Protein AF-A0A521Z8Z0-F1 (afdb_monomer_lite)

Secondary structure (DSSP, 8-state):
--------TTHHHH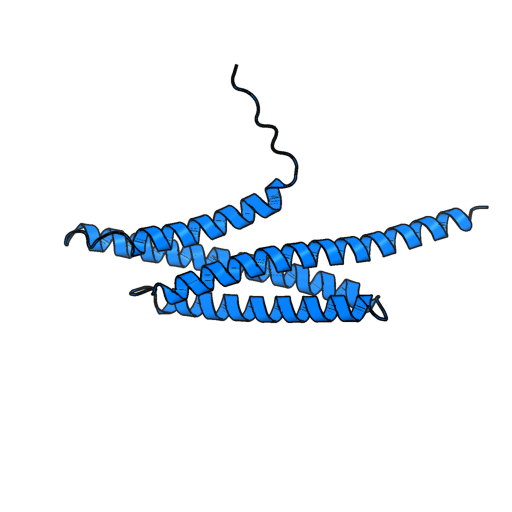HHHHHHHHHHHHHHHHHHS----HHHHHHHHHHHHHHHHHHHHHHHHHHHHHHHHHHHHHHHHHT--THHHHHHHHHHHHHHHHHHHHHHHHHHHHHTTT---HHHHHHHHHHHHHHHHHHHHHHHHHHHHHHHHHHHHHHHHHHS--

Radius of gyration: 21.31 Å; chains: 1; bounding box: 50×42×73 Å

Sequence (162 aa):
MAKEVKVKDHSKGFLKGSMIGAAIGAVAALLLAPKSGKETQADIKNTAKKVVRDADVKIADLERELDGRIDNLKIAAKELHGEAYEESQRLITRAELLKQDLQDSATRIAKEGKEVHSDAMTDAKRLLNEGSAVLSELERTTKKIVGSAKNKASDQFKNNDR

pLDDT: mean 70.98, std 14.33, range [36.44, 92.88]

Foldseek 3Di:
DDDDPPDPPVVPLVVLLVVLVVLLVVLVVLQPDPDDDPVVVVVSLVVLLVSLVVNLVSLVVLLVLLVVLLVLLVVLLVPDDDPLNVVSVVLSVLSVVLSVLSVVLSVCCNVPSVDCDPVSSVSSVVSSVSSSVSSVVSVVSSCVSVVVVVVVVVVVVVVVVD

Structure (mmCIF, N/CA/C/O backbone):
data_AF-A0A521Z8Z0-F1
#
_entry.id   AF-A0A521Z8Z0-F1
#
loop_
_atom_site.group_PDB
_atom_site.id
_atom_site.type_symbol
_atom_site.label_atom_id
_atom_site.label_alt_id
_atom_site.label_comp_id
_atom_site.label_asym_id
_atom_site.label_entity_id
_atom_site.label_seq_id
_atom_site.pdbx_PDB_ins_code
_atom_site.Cartn_x
_atom_site.Cartn_y
_atom_site.Cartn_z
_atom_site.occupancy
_atom_site.B_iso_or_equiv
_atom_site.auth_seq_id
_atom_site.auth_comp_id
_atom_site.auth_asym_id
_atom_site.auth_atom_id
_atom_site.pdbx_PDB_model_num
ATOM 1 N N . MET A 1 1 ? 24.219 31.865 8.397 1.00 36.44 1 MET A N 1
ATOM 2 C CA . MET A 1 1 ? 23.315 31.244 9.390 1.00 36.44 1 MET A CA 1
ATOM 3 C C . MET A 1 1 ? 22.292 30.410 8.633 1.00 36.44 1 MET A C 1
ATOM 5 O O . MET A 1 1 ? 21.332 30.960 8.112 1.00 36.44 1 MET A O 1
ATOM 9 N N . ALA A 1 2 ? 22.565 29.116 8.445 1.00 37.28 2 ALA A N 1
ATOM 10 C CA . ALA A 1 2 ? 21.648 28.218 7.748 1.00 37.28 2 ALA A CA 1
ATOM 11 C C . ALA A 1 2 ? 20.497 27.859 8.696 1.00 37.28 2 ALA A C 1
ATOM 13 O O . ALA A 1 2 ? 20.722 27.407 9.815 1.00 37.28 2 ALA A O 1
ATOM 14 N N . LYS A 1 3 ? 19.275 28.154 8.260 1.00 36.78 3 LYS A N 1
ATOM 15 C CA . LYS A 1 3 ? 18.038 27.988 9.020 1.00 36.78 3 LYS A CA 1
ATOM 16 C C . LYS A 1 3 ? 17.750 26.494 9.185 1.00 36.78 3 LYS A C 1
ATOM 18 O O . LYS A 1 3 ? 17.545 25.801 8.192 1.00 36.78 3 LYS A O 1
ATOM 23 N N . GLU A 1 4 ? 17.731 26.016 10.428 1.00 42.78 4 GLU A N 1
ATOM 24 C CA . GLU A 1 4 ? 17.230 24.687 10.782 1.00 42.78 4 GLU A CA 1
ATOM 25 C C . GLU A 1 4 ? 15.805 24.510 10.244 1.00 42.78 4 GLU A C 1
ATOM 27 O O . GLU A 1 4 ? 14.861 25.191 10.659 1.00 42.78 4 GLU A O 1
ATOM 32 N N . VAL A 1 5 ? 15.639 23.576 9.307 1.00 41.22 5 VAL A N 1
ATOM 33 C CA . VAL A 1 5 ? 14.323 23.113 8.875 1.00 41.22 5 VAL A CA 1
ATOM 34 C C . VAL A 1 5 ? 13.831 22.121 9.922 1.00 41.22 5 VAL A C 1
ATOM 36 O O . VAL A 1 5 ? 14.130 20.930 9.886 1.00 41.22 5 VAL A O 1
ATOM 39 N N . LYS A 1 6 ? 13.076 22.638 10.891 1.00 37.84 6 LYS A N 1
ATOM 40 C CA . LYS A 1 6 ? 12.363 21.852 11.899 1.00 37.84 6 LYS A CA 1
ATOM 41 C C . LYS A 1 6 ? 11.198 21.125 11.217 1.00 37.84 6 LYS A C 1
ATOM 43 O O . LYS A 1 6 ? 10.101 21.671 11.088 1.00 37.84 6 LYS A O 1
ATOM 48 N N . VAL A 1 7 ? 11.446 19.911 10.724 1.00 39.78 7 VAL A N 1
ATOM 49 C CA . VAL A 1 7 ? 10.412 19.072 10.103 1.00 39.78 7 VAL A CA 1
ATOM 50 C C . VAL A 1 7 ? 9.517 18.507 11.213 1.00 39.78 7 VAL A C 1
ATOM 52 O O . VAL A 1 7 ? 9.923 17.627 11.967 1.00 39.78 7 VAL A O 1
ATOM 55 N N . LYS A 1 8 ? 8.309 19.065 11.355 1.00 37.00 8 LYS A N 1
ATOM 56 C CA . LYS A 1 8 ? 7.263 18.572 12.268 1.00 37.00 8 LYS A CA 1
ATOM 57 C C . LYS A 1 8 ? 6.876 17.127 11.918 1.00 37.00 8 LYS A C 1
ATOM 59 O O . LYS A 1 8 ? 6.835 16.766 10.748 1.00 37.00 8 LYS A O 1
ATOM 64 N N . ASP A 1 9 ? 6.528 16.356 12.947 1.00 43.09 9 ASP A N 1
ATOM 65 C CA . ASP A 1 9 ? 6.258 14.904 13.041 1.00 43.09 9 ASP A CA 1
ATOM 66 C C . ASP A 1 9 ? 5.154 14.297 12.122 1.00 43.09 9 ASP A C 1
ATOM 68 O O . ASP A 1 9 ? 4.584 13.254 12.422 1.00 43.09 9 ASP A O 1
ATOM 72 N N . HIS A 1 10 ? 4.858 14.895 10.964 1.00 43.84 10 HIS A N 1
ATOM 73 C CA . HIS A 1 10 ? 4.131 14.248 9.856 1.00 43.84 10 HIS A CA 1
ATOM 74 C C . HIS A 1 10 ? 5.070 13.504 8.885 1.00 43.84 10 HIS A C 1
ATOM 76 O O . HIS A 1 10 ? 4.625 12.834 7.951 1.00 43.84 10 HIS A O 1
ATOM 82 N N . SER A 1 11 ? 6.381 13.592 9.115 1.00 45.56 11 SER A N 1
ATOM 83 C CA . SER A 1 11 ? 7.426 13.120 8.208 1.00 45.56 11 SER A CA 1
ATOM 84 C C . SER A 1 11 ? 7.493 11.610 8.054 1.00 45.56 11 SER A C 1
ATOM 86 O O . SER A 1 11 ? 7.914 11.159 7.002 1.00 45.56 11 SER A O 1
ATOM 88 N N . LYS A 1 12 ? 7.098 10.803 9.047 1.00 50.81 12 LYS A N 1
ATOM 89 C CA . LYS A 1 12 ? 7.348 9.346 8.996 1.00 50.81 12 LYS A CA 1
ATOM 90 C C . LYS A 1 12 ? 6.557 8.637 7.890 1.00 50.81 12 LYS A C 1
ATOM 92 O O . LYS A 1 12 ? 7.100 7.741 7.252 1.00 50.81 12 LYS A O 1
ATOM 97 N N . GLY A 1 13 ? 5.316 9.061 7.633 1.00 52.53 13 GLY A N 1
ATOM 98 C CA . GLY A 1 13 ? 4.496 8.521 6.541 1.00 52.53 13 GLY A CA 1
ATOM 99 C C . GLY A 1 13 ? 4.936 9.035 5.170 1.00 52.53 13 GLY A C 1
ATOM 100 O O . GLY A 1 13 ? 5.075 8.258 4.228 1.00 52.53 13 GLY A O 1
ATOM 101 N N . PHE A 1 14 ? 5.246 10.333 5.080 1.00 53.78 14 PHE A N 1
ATOM 102 C CA . PHE A 1 14 ? 5.707 10.947 3.837 1.00 53.78 14 PHE A CA 1
ATOM 103 C C . PHE A 1 14 ? 7.092 10.431 3.422 1.00 53.78 14 PHE A C 1
ATOM 105 O O . PHE A 1 14 ? 7.261 10.054 2.275 1.00 53.78 14 PHE A O 1
ATOM 112 N N . LEU A 1 15 ? 8.062 10.304 4.340 1.00 55.72 15 LEU A N 1
ATOM 113 C CA . LEU A 1 15 ? 9.399 9.773 4.025 1.00 55.72 15 LEU A CA 1
ATOM 114 C C . LEU A 1 15 ? 9.341 8.340 3.484 1.00 55.72 15 LEU A C 1
ATOM 116 O O . LEU A 1 15 ? 10.051 8.023 2.531 1.00 55.72 15 LEU A O 1
ATOM 120 N N . LYS A 1 16 ? 8.495 7.484 4.075 1.00 56.00 16 LYS A N 1
ATOM 121 C CA . LYS A 1 16 ? 8.305 6.106 3.603 1.00 56.00 16 LYS A CA 1
ATOM 122 C C . LYS A 1 16 ? 7.673 6.076 2.208 1.00 56.00 16 LYS A C 1
ATOM 124 O O . LYS A 1 16 ? 8.199 5.396 1.332 1.00 56.00 16 LYS A O 1
ATOM 129 N N . GLY A 1 17 ? 6.620 6.866 1.978 1.00 61.69 17 GLY A N 1
ATOM 130 C CA . GLY A 1 17 ? 5.983 6.992 0.662 1.00 61.69 17 GLY A CA 1
ATOM 131 C C . GLY A 1 17 ? 6.923 7.552 -0.413 1.00 61.69 17 GLY A C 1
ATOM 132 O O . GLY A 1 17 ? 6.948 7.045 -1.532 1.00 61.69 17 GLY A O 1
ATOM 133 N N . SER A 1 18 ? 7.764 8.528 -0.059 1.00 68.50 18 SER A N 1
ATOM 134 C CA . SER A 1 18 ? 8.747 9.144 -0.959 1.00 68.50 18 SER A CA 1
ATOM 135 C C . SER A 1 18 ? 9.820 8.170 -1.427 1.00 68.50 18 SER A C 1
ATOM 137 O O . SER A 1 18 ? 10.214 8.234 -2.586 1.00 68.50 18 SER A O 1
ATOM 139 N N . MET A 1 19 ? 10.296 7.259 -0.571 1.00 62.12 19 MET A N 1
ATOM 140 C CA . MET A 1 19 ? 11.303 6.277 -0.993 1.00 62.12 19 MET A CA 1
ATOM 141 C C . MET A 1 19 ? 10.742 5.286 -2.016 1.00 62.12 19 MET A C 1
ATOM 143 O O . MET A 1 19 ? 11.424 4.954 -2.983 1.00 62.12 19 MET A O 1
ATOM 147 N N . ILE A 1 20 ? 9.496 4.847 -1.827 1.00 63.38 20 ILE A N 1
ATOM 148 C CA . ILE A 1 20 ? 8.829 3.916 -2.744 1.00 63.38 20 ILE A CA 1
ATOM 149 C C . ILE A 1 20 ? 8.479 4.628 -4.060 1.00 63.38 20 ILE A C 1
ATOM 151 O O . ILE A 1 20 ? 8.783 4.126 -5.142 1.00 63.38 20 ILE A O 1
ATOM 155 N N . GLY A 1 21 ? 7.926 5.842 -3.976 1.00 66.38 21 GLY A N 1
ATOM 156 C CA . GLY A 1 21 ? 7.623 6.671 -5.142 1.00 66.38 21 GLY A CA 1
ATOM 157 C C . GLY A 1 21 ? 8.868 7.064 -5.943 1.00 66.38 21 GLY A C 1
ATOM 158 O O . GLY A 1 21 ? 8.822 7.075 -7.169 1.00 66.38 21 GLY A O 1
ATOM 159 N N . ALA A 1 22 ? 9.998 7.325 -5.278 1.00 74.12 22 ALA A N 1
ATOM 160 C CA . ALA A 1 22 ? 11.270 7.609 -5.937 1.00 74.12 22 ALA A CA 1
ATOM 161 C C . ALA A 1 22 ? 11.854 6.375 -6.632 1.00 74.12 22 ALA A C 1
ATOM 163 O O . ALA A 1 22 ? 12.367 6.507 -7.738 1.00 74.12 22 ALA A O 1
ATOM 164 N N . ALA A 1 23 ? 11.752 5.183 -6.032 1.00 65.00 23 ALA A N 1
ATOM 165 C CA . ALA A 1 23 ? 12.204 3.946 -6.667 1.00 65.00 23 ALA A CA 1
ATOM 166 C C . ALA A 1 23 ? 11.412 3.668 -7.953 1.00 65.00 23 ALA A C 1
ATOM 168 O O . ALA A 1 23 ? 12.003 3.522 -9.020 1.00 65.00 23 ALA A O 1
ATOM 169 N N . ILE A 1 24 ? 10.078 3.701 -7.881 1.00 65.44 24 ILE A N 1
ATOM 170 C CA . ILE A 1 24 ? 9.213 3.510 -9.055 1.00 65.44 24 ILE A CA 1
ATOM 171 C C . ILE A 1 24 ? 9.404 4.636 -10.078 1.00 65.44 24 ILE A C 1
ATOM 173 O O . ILE A 1 24 ? 9.506 4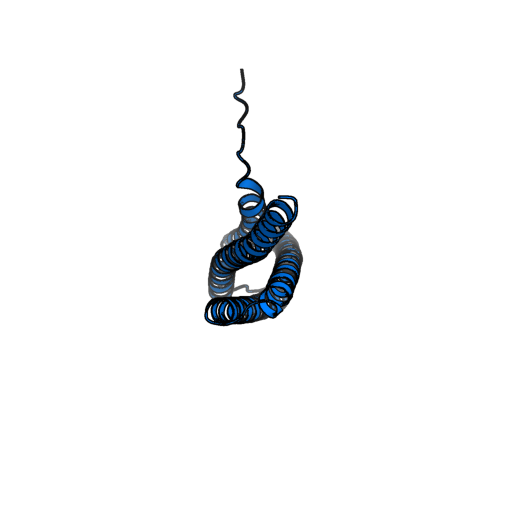.367 -11.272 1.00 65.44 24 ILE A O 1
ATOM 177 N N . GLY A 1 25 ? 9.536 5.885 -9.629 1.00 70.31 25 GLY A N 1
ATOM 178 C CA . GLY A 1 25 ? 9.839 7.026 -10.493 1.00 70.31 25 GLY A CA 1
ATOM 179 C C . GLY A 1 25 ? 11.199 6.911 -11.187 1.00 70.31 25 GLY A C 1
ATOM 180 O O . GLY A 1 25 ? 11.332 7.315 -12.338 1.00 70.31 25 GLY A O 1
ATOM 181 N N . ALA A 1 26 ? 12.196 6.310 -10.536 1.00 70.38 26 ALA A N 1
ATOM 182 C CA . ALA A 1 26 ? 13.497 6.035 -11.133 1.00 70.38 26 ALA A CA 1
ATOM 183 C C . ALA A 1 26 ? 13.423 4.904 -12.168 1.00 70.38 26 ALA A C 1
ATOM 185 O O . ALA A 1 26 ? 14.016 5.040 -13.236 1.00 70.38 26 ALA A O 1
ATOM 186 N N . VAL A 1 27 ? 12.651 3.835 -11.911 1.00 63.69 27 VAL A N 1
ATOM 187 C CA . VAL A 1 27 ? 12.342 2.829 -12.948 1.00 63.69 27 VAL A CA 1
ATOM 188 C C . VAL A 1 27 ? 11.666 3.518 -14.135 1.00 63.69 27 VAL A C 1
ATOM 190 O O . VAL A 1 27 ? 12.041 3.273 -15.277 1.00 63.69 27 VAL A O 1
ATOM 193 N N . ALA A 1 28 ? 10.721 4.427 -13.872 1.00 65.19 28 ALA A N 1
ATOM 194 C CA . ALA A 1 28 ? 9.977 5.148 -14.907 1.00 65.19 28 ALA A CA 1
ATOM 195 C C . ALA A 1 28 ? 10.888 6.002 -15.762 1.00 65.19 28 ALA A C 1
ATOM 197 O O . ALA A 1 28 ? 10.856 5.910 -16.985 1.00 65.19 28 ALA A O 1
ATOM 198 N N . ALA A 1 29 ? 11.748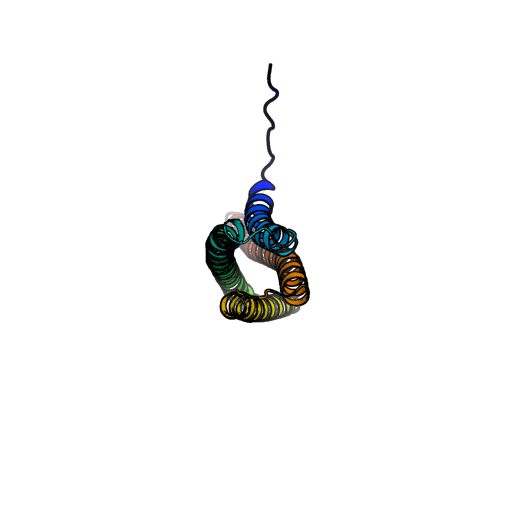 6.781 -15.115 1.00 69.38 29 ALA A N 1
ATOM 199 C CA . ALA A 1 29 ? 12.723 7.617 -15.787 1.00 69.38 29 ALA A CA 1
ATOM 200 C C . ALA A 1 29 ? 13.710 6.787 -16.622 1.00 69.38 29 ALA A C 1
ATOM 202 O O . ALA A 1 29 ? 14.051 7.194 -17.729 1.00 69.38 29 ALA A O 1
ATOM 203 N N . LEU A 1 30 ? 14.131 5.614 -16.132 1.00 63.75 30 LEU A N 1
ATOM 204 C CA . LEU A 1 30 ? 15.012 4.711 -16.877 1.00 63.75 30 LEU A CA 1
ATOM 205 C C . LEU A 1 30 ? 14.336 4.103 -18.114 1.00 63.75 30 LEU A C 1
ATOM 207 O O . LEU A 1 30 ? 15.009 3.920 -19.124 1.00 63.75 30 LEU A O 1
ATOM 211 N N . LEU A 1 31 ? 13.034 3.810 -18.061 1.00 61.06 31 LEU A N 1
ATOM 212 C CA . LEU A 1 31 ? 12.272 3.305 -19.212 1.00 61.06 31 LEU A CA 1
ATOM 213 C C . LEU A 1 31 ? 11.944 4.397 -20.230 1.00 61.06 31 LEU A C 1
ATOM 215 O O . LEU A 1 31 ? 11.924 4.135 -21.430 1.00 61.06 31 LEU A O 1
ATOM 219 N N . LEU A 1 32 ? 11.678 5.616 -19.753 1.00 62.31 32 LEU A N 1
ATOM 220 C CA . LEU A 1 32 ? 11.351 6.760 -20.603 1.00 62.31 32 LEU A CA 1
ATOM 221 C C . LEU A 1 32 ? 12.596 7.376 -21.264 1.00 62.31 32 LEU A C 1
ATOM 223 O O . LEU A 1 32 ? 12.468 8.216 -22.155 1.00 62.31 32 LEU A O 1
ATOM 227 N N . ALA A 1 33 ? 13.799 6.973 -20.840 1.00 63.84 33 ALA A N 1
ATOM 228 C CA . ALA A 1 33 ? 15.050 7.432 -21.424 1.00 63.84 33 ALA A CA 1
ATOM 229 C C . ALA A 1 33 ? 15.223 6.886 -22.864 1.00 63.84 33 ALA A C 1
ATOM 231 O O . ALA A 1 33 ? 15.069 5.685 -23.100 1.00 63.84 33 ALA A O 1
ATOM 232 N N . PRO A 1 34 ? 15.561 7.739 -23.851 1.00 50.44 34 PRO A N 1
ATOM 233 C CA . PRO A 1 34 ? 15.690 7.340 -25.252 1.00 50.44 34 PRO A CA 1
ATOM 234 C C . PRO A 1 34 ? 16.784 6.278 -25.444 1.00 50.44 34 PRO A C 1
ATOM 236 O O . PRO A 1 34 ? 17.800 6.278 -24.742 1.00 50.44 34 PRO A O 1
ATOM 239 N N . LYS A 1 35 ? 16.592 5.374 -26.422 1.00 52.19 35 LYS A N 1
ATOM 240 C CA . LYS A 1 35 ? 17.540 4.290 -26.741 1.00 52.19 35 LYS A CA 1
ATOM 241 C C . LYS A 1 35 ? 18.958 4.844 -26.896 1.00 52.19 35 LYS A C 1
ATOM 243 O O . LYS A 1 35 ? 19.289 5.469 -27.898 1.00 52.19 35 LYS A O 1
ATOM 248 N N . SER A 1 36 ? 19.790 4.580 -25.898 1.00 54.28 36 SER A N 1
ATOM 249 C CA . SER A 1 36 ? 21.203 4.942 -25.900 1.00 54.28 36 SER A CA 1
ATOM 250 C C . SER A 1 36 ? 22.014 3.862 -26.633 1.00 54.28 36 SER A C 1
ATOM 252 O O . SER A 1 36 ? 21.556 2.723 -26.752 1.00 54.28 36 SER A O 1
ATOM 254 N N . GLY A 1 37 ? 23.172 4.224 -27.193 1.00 59.88 37 GLY A N 1
ATOM 255 C CA . GLY A 1 37 ? 23.989 3.372 -28.072 1.00 59.88 37 GLY A CA 1
ATOM 256 C C . GLY A 1 37 ? 24.409 2.015 -27.475 1.00 59.88 37 GLY A C 1
ATOM 257 O O . GLY A 1 37 ? 24.172 1.724 -26.305 1.00 59.88 37 GLY A O 1
ATOM 258 N N . LYS A 1 38 ? 25.041 1.157 -28.294 1.00 56.19 38 LYS A N 1
ATOM 259 C CA . LYS A 1 38 ? 25.334 -0.259 -27.969 1.00 56.19 38 LYS A CA 1
ATOM 260 C C . LYS A 1 38 ? 26.065 -0.482 -26.633 1.00 56.19 38 LYS A C 1
ATOM 262 O O . LYS A 1 38 ? 25.763 -1.465 -25.964 1.00 56.19 38 LYS A O 1
ATOM 267 N N . GLU A 1 39 ? 26.971 0.409 -26.229 1.00 55.03 39 GLU A N 1
ATOM 268 C CA . GLU A 1 39 ? 27.659 0.322 -24.927 1.00 55.03 39 GLU A CA 1
ATOM 269 C C . GLU A 1 39 ? 26.766 0.776 -23.760 1.00 55.03 39 GLU A C 1
ATOM 271 O O . GLU A 1 39 ? 26.741 0.144 -22.709 1.00 55.03 39 GLU A O 1
ATOM 276 N N . THR A 1 40 ? 25.926 1.791 -23.966 1.00 61.88 40 THR A N 1
ATOM 277 C CA . THR A 1 40 ? 25.018 2.325 -22.939 1.00 61.88 40 THR A CA 1
ATOM 278 C C . THR A 1 40 ? 23.839 1.386 -22.633 1.00 61.88 40 THR A C 1
ATOM 280 O O . THR A 1 40 ? 23.303 1.395 -21.527 1.00 61.88 40 THR A O 1
ATOM 283 N N . GLN A 1 41 ? 23.438 0.521 -23.572 1.00 62.53 41 GLN A N 1
ATOM 284 C CA . GLN A 1 41 ? 22.373 -0.468 -23.341 1.00 62.53 41 GLN A CA 1
ATOM 285 C C . GLN A 1 41 ? 22.721 -1.520 -22.280 1.00 62.53 41 GLN A C 1
ATOM 287 O O . GLN A 1 41 ? 21.827 -1.973 -21.562 1.00 62.53 41 GLN A O 1
ATOM 292 N N . ALA A 1 42 ? 23.988 -1.933 -22.181 1.00 61.03 42 ALA A N 1
ATOM 293 C CA . ALA A 1 42 ? 24.404 -2.942 -21.209 1.00 61.03 42 ALA A CA 1
ATOM 294 C C . ALA A 1 42 ? 24.295 -2.405 -19.770 1.00 61.03 42 ALA A C 1
ATOM 296 O O . ALA A 1 42 ? 23.717 -3.070 -18.903 1.00 61.03 42 ALA A O 1
ATOM 297 N N . ASP A 1 43 ? 24.747 -1.170 -19.549 1.00 63.78 43 ASP A N 1
ATOM 298 C CA . ASP A 1 43 ? 24.695 -0.501 -18.247 1.00 63.78 43 ASP A CA 1
ATOM 299 C C . ASP A 1 43 ? 23.271 -0.114 -17.838 1.00 63.78 43 ASP A C 1
ATOM 301 O O . ASP A 1 43 ? 22.889 -0.314 -16.680 1.00 63.78 43 ASP A O 1
ATOM 305 N N . ILE A 1 44 ? 22.433 0.335 -18.782 1.00 63.69 44 ILE A N 1
ATOM 306 C CA . ILE A 1 44 ? 21.005 0.584 -18.526 1.00 63.69 44 ILE A CA 1
ATOM 307 C C . ILE A 1 44 ? 20.304 -0.713 -18.126 1.00 63.69 44 ILE A C 1
ATOM 309 O O . ILE A 1 44 ? 19.543 -0.724 -17.165 1.00 63.69 44 ILE A O 1
ATOM 313 N N . LYS A 1 45 ? 20.579 -1.832 -18.802 1.00 64.12 45 LYS A N 1
ATOM 314 C CA . LYS A 1 45 ? 19.945 -3.121 -18.490 1.00 64.12 45 LYS A CA 1
ATOM 315 C C . LYS A 1 45 ? 20.332 -3.639 -17.104 1.00 64.12 45 LYS A C 1
ATOM 317 O O . LYS A 1 45 ? 19.490 -4.203 -16.405 1.00 64.12 45 LYS A O 1
ATOM 322 N N . ASN A 1 46 ? 21.587 -3.455 -16.699 1.00 66.88 46 ASN A N 1
ATOM 323 C CA . ASN A 1 46 ? 22.041 -3.815 -15.356 1.00 66.88 46 ASN A CA 1
ATOM 324 C C . ASN A 1 46 ? 21.445 -2.888 -14.289 1.00 66.88 46 ASN A C 1
ATOM 326 O O . ASN A 1 46 ? 20.985 -3.372 -13.254 1.00 66.88 46 ASN A O 1
ATOM 330 N N . THR A 1 47 ? 21.379 -1.585 -14.567 1.00 66.19 47 THR A N 1
ATOM 331 C CA . THR A 1 47 ? 20.773 -0.591 -13.671 1.00 66.19 47 THR A CA 1
ATOM 332 C C . THR A 1 47 ? 19.274 -0.835 -13.518 1.00 66.19 47 THR A C 1
ATOM 334 O O . THR A 1 47 ? 18.800 -0.973 -12.398 1.00 66.19 47 THR A O 1
ATOM 337 N N . ALA A 1 48 ? 18.536 -1.016 -14.614 1.00 65.81 48 ALA A N 1
ATOM 338 C CA . ALA A 1 48 ? 17.106 -1.314 -14.611 1.00 65.81 48 ALA A CA 1
ATOM 339 C C . ALA A 1 48 ? 16.788 -2.581 -13.808 1.00 65.81 48 ALA A C 1
ATOM 341 O O . ALA A 1 48 ? 15.912 -2.560 -12.950 1.00 65.81 48 ALA A O 1
ATOM 342 N N . LYS A 1 49 ? 17.560 -3.661 -13.993 1.00 67.00 49 LYS A N 1
ATOM 343 C CA . LYS A 1 49 ? 17.420 -4.876 -13.172 1.00 67.00 49 LYS A CA 1
ATOM 344 C C . LYS A 1 49 ? 17.630 -4.615 -11.684 1.00 67.00 49 LYS A C 1
ATOM 346 O O . LYS A 1 49 ? 16.985 -5.265 -10.868 1.00 67.00 49 LYS A O 1
ATOM 351 N N . LYS A 1 50 ? 18.554 -3.722 -11.327 1.00 69.00 50 LYS A N 1
ATOM 352 C CA . LYS A 1 50 ? 18.820 -3.367 -9.933 1.00 69.00 50 LYS A CA 1
ATOM 353 C C . LYS A 1 50 ? 17.666 -2.554 -9.347 1.00 69.00 50 LYS A C 1
ATOM 355 O O . LYS A 1 50 ? 17.180 -2.912 -8.286 1.00 69.00 50 LYS A O 1
ATOM 360 N N . VAL A 1 51 ? 17.168 -1.552 -10.075 1.00 65.69 51 VAL A N 1
ATOM 361 C CA . VAL A 1 51 ? 16.033 -0.736 -9.614 1.00 65.69 51 VAL A CA 1
ATOM 362 C C . VAL A 1 51 ? 14.747 -1.563 -9.515 1.00 65.69 51 VAL A C 1
ATOM 364 O O . VAL A 1 51 ? 14.010 -1.397 -8.552 1.00 65.69 51 VAL A O 1
ATOM 367 N N . VAL A 1 52 ? 14.500 -2.500 -10.437 1.00 66.62 52 VAL A N 1
ATOM 368 C CA . VAL A 1 52 ? 13.364 -3.437 -10.333 1.00 66.62 52 VAL A CA 1
ATOM 369 C C . VAL A 1 52 ? 13.474 -4.294 -9.070 1.00 66.62 52 VAL A C 1
ATOM 371 O O . VAL A 1 52 ? 12.518 -4.360 -8.310 1.00 66.62 52 VAL A O 1
ATOM 374 N N . ARG A 1 53 ? 14.648 -4.871 -8.775 1.00 69.56 53 ARG A N 1
ATOM 375 C CA . ARG A 1 53 ? 14.843 -5.626 -7.522 1.00 69.56 53 ARG A CA 1
ATOM 376 C C . ARG A 1 53 ? 14.663 -4.759 -6.280 1.00 69.56 53 ARG A C 1
ATOM 378 O O . ARG A 1 53 ? 14.068 -5.209 -5.308 1.00 69.56 53 ARG A O 1
ATOM 385 N N . ASP A 1 54 ? 15.187 -3.537 -6.294 1.00 68.88 54 ASP A N 1
ATOM 386 C CA . ASP A 1 54 ? 15.042 -2.614 -5.168 1.00 68.88 54 ASP A CA 1
ATOM 387 C C . ASP A 1 54 ? 13.567 -2.214 -4.976 1.00 68.88 54 ASP A C 1
ATOM 389 O O . ASP A 1 54 ? 13.100 -2.108 -3.842 1.00 68.88 54 ASP A O 1
ATOM 393 N N . ALA A 1 55 ? 12.813 -2.052 -6.069 1.00 68.62 55 A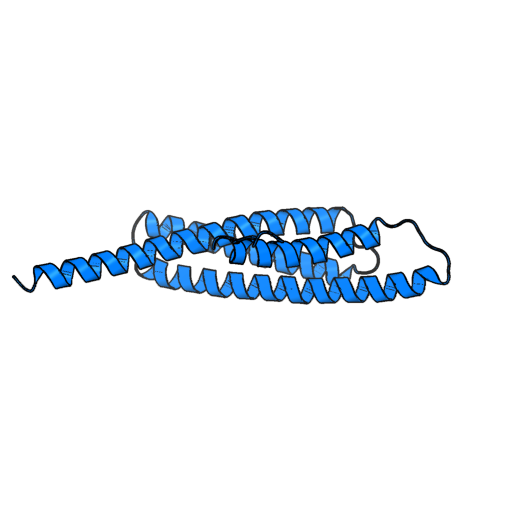LA A N 1
ATOM 394 C CA . ALA A 1 55 ? 11.371 -1.834 -6.037 1.00 68.62 55 ALA A CA 1
ATOM 395 C C . ALA A 1 55 ? 10.621 -3.055 -5.484 1.00 68.62 55 ALA A C 1
ATOM 397 O O . ALA A 1 55 ? 9.789 -2.875 -4.600 1.00 68.62 55 ALA A O 1
ATOM 398 N N . ASP A 1 56 ? 10.961 -4.276 -5.908 1.00 70.81 56 ASP A N 1
ATOM 399 C CA . ASP A 1 56 ? 10.369 -5.515 -5.383 1.00 70.81 56 ASP A CA 1
ATOM 400 C C . ASP A 1 56 ? 10.560 -5.627 -3.865 1.00 70.81 56 ASP A C 1
ATOM 402 O O . ASP A 1 56 ? 9.611 -5.892 -3.128 1.00 70.81 56 ASP A O 1
ATOM 406 N N . VAL A 1 57 ? 11.776 -5.361 -3.370 1.00 74.81 57 VAL A N 1
ATOM 407 C CA . VAL A 1 57 ? 12.070 -5.365 -1.927 1.00 74.81 57 VAL A CA 1
ATOM 408 C C . VAL A 1 57 ? 11.229 -4.316 -1.197 1.00 74.81 57 VAL A C 1
AT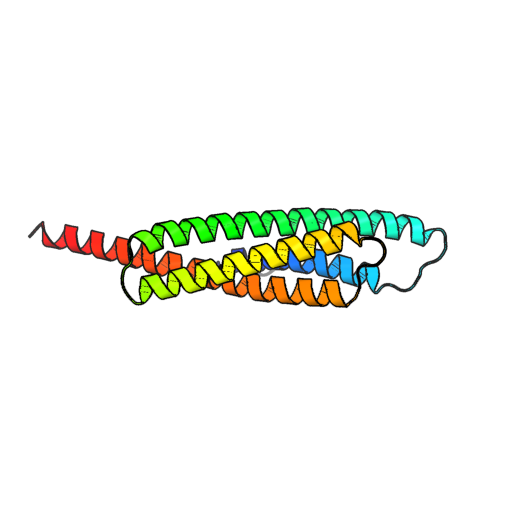OM 410 O O . VAL A 1 57 ? 10.669 -4.598 -0.139 1.00 74.81 57 VAL A O 1
ATOM 413 N N . LYS A 1 58 ? 11.099 -3.111 -1.763 1.00 75.00 58 LYS A N 1
ATOM 414 C CA . LYS A 1 58 ? 10.316 -2.026 -1.157 1.00 75.00 58 LYS A CA 1
ATOM 415 C C . LYS A 1 58 ? 8.813 -2.286 -1.168 1.00 75.00 58 LYS A C 1
ATOM 417 O O . LYS A 1 58 ? 8.146 -1.913 -0.204 1.00 75.00 58 LYS A O 1
ATOM 422 N N . ILE A 1 59 ? 8.284 -2.916 -2.214 1.00 73.19 59 ILE A N 1
ATOM 423 C CA . ILE A 1 59 ? 6.878 -3.323 -2.272 1.00 73.19 59 ILE A CA 1
ATOM 424 C C . ILE A 1 59 ? 6.623 -4.437 -1.253 1.00 73.19 59 ILE A C 1
ATOM 426 O O . ILE A 1 59 ? 5.681 -4.329 -0.475 1.00 73.19 59 ILE A O 1
ATOM 430 N N . ALA A 1 60 ? 7.512 -5.427 -1.149 1.00 76.56 60 ALA A N 1
ATOM 431 C CA . ALA A 1 60 ? 7.405 -6.473 -0.133 1.00 76.56 60 ALA A CA 1
ATOM 432 C C . ALA A 1 60 ? 7.444 -5.911 1.304 1.00 76.56 60 ALA A C 1
ATOM 434 O O . ALA A 1 60 ? 6.725 -6.384 2.183 1.00 76.56 60 ALA A O 1
ATOM 435 N N . ASP A 1 61 ? 8.256 -4.884 1.569 1.00 79.38 61 ASP A N 1
ATOM 436 C CA . ASP A 1 61 ? 8.261 -4.195 2.866 1.00 79.38 61 ASP A CA 1
ATOM 437 C C . ASP A 1 61 ? 6.942 -3.451 3.135 1.00 79.38 61 ASP A C 1
ATOM 439 O O . ASP A 1 61 ? 6.438 -3.475 4.261 1.00 79.38 61 ASP A O 1
ATOM 443 N N . LEU A 1 62 ? 6.363 -2.819 2.109 1.00 76.50 62 LEU A N 1
ATOM 444 C CA . LEU A 1 62 ? 5.057 -2.164 2.200 1.00 76.50 62 LEU A CA 1
ATOM 445 C C . LEU A 1 62 ? 3.943 -3.176 2.490 1.00 76.50 62 LEU A C 1
ATOM 447 O O . LEU A 1 62 ? 3.101 -2.917 3.347 1.00 76.50 62 LEU A O 1
ATOM 451 N N . GLU A 1 63 ? 3.961 -4.328 1.821 1.00 79.25 63 GLU A N 1
ATOM 452 C CA . GLU A 1 63 ? 3.025 -5.431 2.058 1.00 79.25 63 GLU A CA 1
ATOM 453 C C . GLU A 1 63 ? 3.100 -5.939 3.497 1.00 79.25 63 GLU A C 1
ATOM 455 O O . GLU A 1 63 ? 2.066 -6.121 4.135 1.00 79.25 63 GLU A O 1
ATOM 460 N N . ARG A 1 64 ? 4.311 -6.110 4.043 1.00 83.50 64 ARG A N 1
ATOM 461 C CA . ARG A 1 64 ? 4.492 -6.500 5.451 1.00 83.50 64 ARG A CA 1
ATOM 462 C C . ARG A 1 64 ? 3.944 -5.454 6.417 1.00 83.50 64 ARG A C 1
ATOM 464 O O . ARG A 1 64 ? 3.359 -5.807 7.438 1.00 83.50 64 ARG A O 1
ATOM 471 N N . GLU A 1 65 ? 4.137 -4.168 6.123 1.00 82.44 65 GLU A N 1
ATOM 472 C CA . GLU A 1 65 ? 3.579 -3.089 6.945 1.00 82.44 65 GLU A CA 1
ATOM 473 C C . GLU A 1 65 ? 2.045 -3.033 6.856 1.00 82.44 65 GLU A C 1
ATOM 475 O O . GLU A 1 65 ? 1.385 -2.795 7.872 1.00 82.44 65 GLU A O 1
ATOM 480 N N . LEU A 1 66 ? 1.480 -3.283 5.670 1.00 83.00 66 LEU A N 1
ATOM 481 C CA . LEU A 1 66 ? 0.041 -3.452 5.453 1.00 83.00 66 LEU A CA 1
ATOM 482 C C . LEU A 1 66 ? -0.502 -4.613 6.290 1.00 83.00 66 LEU A C 1
ATOM 484 O O . LEU A 1 66 ? -1.427 -4.390 7.066 1.00 83.00 66 LEU A O 1
ATOM 488 N N . ASP A 1 67 ? 0.112 -5.796 6.212 1.00 86.81 67 ASP A N 1
ATOM 489 C CA . ASP A 1 67 ? -0.283 -6.975 6.995 1.00 86.81 67 ASP A CA 1
ATOM 490 C C . ASP A 1 67 ? -0.290 -6.689 8.492 1.00 86.81 67 ASP A C 1
ATOM 492 O O . ASP A 1 67 ? -1.304 -6.887 9.159 1.00 86.81 67 ASP A O 1
ATOM 496 N N . GLY A 1 68 ? 0.798 -6.124 9.020 1.00 86.94 68 GLY A N 1
ATOM 497 C CA . GLY A 1 68 ? 0.870 -5.799 10.442 1.00 86.94 68 GLY A CA 1
ATOM 498 C C . GLY A 1 68 ? -0.224 -4.821 10.883 1.00 86.94 68 GLY A C 1
ATOM 499 O O . GLY A 1 68 ? -0.742 -4.916 11.996 1.00 86.94 68 GLY A O 1
ATOM 500 N N . ARG A 1 69 ? -0.618 -3.868 10.031 1.00 85.62 69 ARG A N 1
ATOM 501 C CA . ARG A 1 69 ? -1.705 -2.921 10.341 1.00 85.62 69 ARG A CA 1
ATOM 502 C C . ARG A 1 69 ? -3.086 -3.552 10.202 1.00 85.62 69 ARG A C 1
ATOM 504 O O . ARG A 1 69 ? -3.944 -3.265 11.034 1.00 85.62 69 ARG A O 1
ATOM 511 N N . ILE A 1 70 ? -3.285 -4.405 9.202 1.00 88.88 70 ILE A N 1
ATOM 512 C CA . ILE A 1 70 ? -4.507 -5.194 9.030 1.00 88.88 70 ILE A CA 1
ATOM 513 C C . ILE A 1 70 ? -4.722 -6.080 10.256 1.00 88.88 70 ILE A C 1
ATOM 515 O O . ILE A 1 70 ? -5.815 -6.078 10.812 1.00 88.88 70 ILE A O 1
ATOM 519 N N . ASP A 1 71 ? -3.687 -6.774 10.727 1.00 91.00 71 ASP A N 1
ATOM 520 C CA . ASP A 1 71 ? -3.773 -7.651 11.895 1.00 91.00 71 ASP A CA 1
ATOM 521 C C . ASP A 1 71 ? -4.096 -6.877 13.173 1.00 91.00 71 ASP A C 1
ATOM 523 O O . ASP A 1 71 ? -4.983 -7.271 13.933 1.00 91.00 71 ASP A O 1
ATOM 527 N N . ASN A 1 72 ? -3.452 -5.726 13.382 1.00 87.75 72 ASN A N 1
ATOM 528 C CA . ASN A 1 72 ? -3.775 -4.846 14.506 1.00 87.75 72 ASN A CA 1
ATOM 529 C C . ASN A 1 72 ? -5.232 -4.372 14.459 1.00 87.75 72 ASN A C 1
ATOM 531 O O . ASN A 1 72 ? -5.919 -4.393 15.483 1.00 87.75 72 ASN A O 1
ATOM 535 N N . LEU A 1 73 ? -5.724 -3.981 13.279 1.00 88.69 73 LEU A N 1
ATOM 536 C CA . LEU A 1 73 ? -7.117 -3.582 13.128 1.00 88.69 73 LEU A CA 1
ATOM 537 C C . LEU A 1 73 ? -8.067 -4.770 13.306 1.00 88.69 73 LEU A C 1
ATOM 539 O O . LEU A 1 73 ? -9.101 -4.599 13.933 1.00 88.69 73 LEU A O 1
ATOM 543 N N . LYS A 1 74 ? -7.727 -5.975 12.830 1.00 89.44 74 LYS A N 1
ATOM 544 C CA . LYS A 1 74 ? -8.509 -7.202 13.060 1.00 89.44 74 LYS A CA 1
ATOM 545 C C . LYS A 1 74 ? -8.641 -7.505 14.547 1.00 89.44 74 LYS A C 1
ATOM 547 O O . LYS A 1 74 ? -9.734 -7.836 14.996 1.00 89.44 74 LYS A O 1
ATOM 552 N N . ILE A 1 75 ? -7.550 -7.396 15.307 1.00 89.25 75 ILE A N 1
ATOM 553 C CA . ILE A 1 75 ? -7.558 -7.589 16.762 1.00 89.25 75 ILE A CA 1
ATOM 554 C C . ILE A 1 75 ? -8.459 -6.542 17.417 1.00 89.25 75 ILE A C 1
ATOM 556 O O . ILE A 1 75 ? -9.381 -6.908 18.137 1.00 89.25 75 ILE A O 1
ATOM 560 N N . ALA A 1 76 ? -8.250 -5.262 17.103 1.00 86.06 76 ALA A N 1
ATOM 561 C CA . ALA A 1 76 ? -9.049 -4.171 17.650 1.00 86.06 76 ALA A CA 1
ATOM 562 C C . ALA A 1 76 ? -10.536 -4.292 17.269 1.00 86.06 76 ALA A C 1
ATOM 564 O O . ALA A 1 76 ? -11.413 -4.029 18.084 1.00 86.06 76 ALA A O 1
ATOM 565 N N . ALA A 1 77 ? -10.829 -4.739 16.048 1.00 87.06 77 ALA A N 1
ATOM 566 C CA . ALA A 1 77 ? -12.181 -4.923 15.548 1.00 87.06 77 ALA A CA 1
ATOM 567 C C . ALA A 1 77 ? -12.917 -6.065 16.253 1.00 87.06 77 ALA A C 1
ATOM 569 O O . ALA A 1 77 ? -14.123 -5.965 16.420 1.00 87.06 77 ALA A O 1
ATOM 570 N N . LYS A 1 78 ? -12.236 -7.126 16.709 1.00 87.19 78 LYS A N 1
ATOM 571 C CA . LYS A 1 78 ? -12.888 -8.222 17.458 1.00 87.19 78 LYS A CA 1
ATOM 572 C C . LYS A 1 78 ? -13.576 -7.747 18.740 1.00 87.19 78 LYS A C 1
ATOM 574 O O . LYS A 1 78 ? -14.518 -8.391 19.184 1.00 87.19 78 LYS A O 1
ATOM 579 N N . GLU A 1 79 ? -13.110 -6.643 19.316 1.00 82.19 79 GLU A N 1
ATOM 580 C CA . GLU A 1 79 ? -13.676 -6.032 20.524 1.00 82.19 79 GLU A CA 1
ATOM 581 C C . GLU A 1 79 ? -14.772 -4.995 20.211 1.00 82.19 79 GLU A C 1
ATOM 583 O O . GLU A 1 79 ? -15.367 -4.415 21.121 1.00 82.19 79 GLU A O 1
ATOM 588 N N . LEU A 1 80 ? -15.046 -4.740 18.927 1.00 84.19 80 LEU A N 1
ATOM 589 C CA . LEU A 1 80 ? -16.080 -3.815 18.474 1.00 84.19 80 LEU A CA 1
ATOM 590 C C . LEU A 1 80 ? -17.372 -4.544 18.124 1.00 84.19 80 LEU A C 1
ATOM 592 O O . LEU A 1 80 ? -17.382 -5.691 17.680 1.00 84.19 80 LEU A O 1
ATOM 596 N N . HIS A 1 81 ? -18.472 -3.804 18.218 1.00 83.00 81 HIS A N 1
ATOM 597 C CA . HIS A 1 81 ? -19.787 -4.225 17.757 1.00 83.00 81 HIS A CA 1
ATOM 598 C C . HIS A 1 81 ? -20.469 -3.086 16.989 1.00 83.00 81 HIS A C 1
ATOM 600 O O . HIS A 1 81 ? -20.096 -1.917 17.129 1.00 83.00 81 HIS A O 1
ATOM 606 N N . GLY A 1 82 ? -21.474 -3.429 16.182 1.00 86.94 82 GLY A N 1
ATOM 607 C CA . GLY A 1 82 ? -22.249 -2.466 15.396 1.00 86.94 82 GLY A CA 1
ATOM 608 C C . GLY A 1 82 ? -21.440 -1.799 14.280 1.00 86.94 82 GLY A C 1
ATOM 609 O O . GLY A 1 82 ? -20.536 -2.400 13.702 1.00 86.94 82 GLY A O 1
ATOM 610 N N . GLU A 1 83 ? -21.752 -0.538 13.988 1.00 84.38 83 GLU A N 1
ATOM 611 C CA . GLU A 1 83 ? -21.209 0.205 12.838 1.00 84.38 83 GLU A CA 1
ATOM 612 C C . GLU A 1 83 ? -19.674 0.283 12.823 1.00 84.38 83 GLU A C 1
ATOM 614 O O . GLU A 1 83 ? -19.056 0.179 11.764 1.00 84.38 83 GLU A O 1
ATOM 619 N N . ALA A 1 84 ? -19.040 0.395 13.995 1.00 82.94 84 ALA A N 1
ATOM 620 C CA . ALA A 1 84 ? -17.583 0.468 14.115 1.00 82.94 84 ALA A CA 1
ATOM 621 C C . ALA A 1 84 ? -16.889 -0.854 13.733 1.00 82.94 84 ALA A C 1
ATOM 623 O O . ALA A 1 84 ? -15.782 -0.846 13.183 1.00 82.94 84 ALA A O 1
ATOM 624 N N . TYR A 1 85 ? -17.541 -1.992 13.998 1.00 85.94 85 TYR A N 1
ATOM 625 C CA . TYR A 1 85 ? -17.066 -3.298 13.543 1.00 85.94 85 TYR A CA 1
ATOM 626 C C . TYR A 1 85 ? -17.159 -3.400 12.022 1.00 85.94 85 TYR A C 1
ATOM 628 O O . TYR A 1 85 ? -16.180 -3.756 11.368 1.00 85.94 85 TYR A O 1
ATOM 636 N N . GLU A 1 86 ? -18.305 -3.030 11.449 1.00 88.81 86 GLU A N 1
ATOM 637 C CA . GLU A 1 86 ? -18.511 -3.087 10.002 1.00 88.81 86 GLU A CA 1
ATOM 638 C C . GLU A 1 86 ? -17.563 -2.157 9.239 1.00 88.81 86 GLU A C 1
ATOM 640 O O . GLU A 1 86 ? -17.009 -2.548 8.213 1.00 88.81 86 GLU A O 1
ATOM 645 N N . GLU A 1 87 ? -17.331 -0.940 9.738 1.00 87.69 87 GLU A N 1
ATOM 646 C CA . GLU A 1 87 ? -16.364 -0.002 9.159 1.00 87.69 87 GLU A CA 1
ATOM 647 C C . GLU A 1 87 ? -14.947 -0.584 9.175 1.00 87.69 87 GLU A C 1
ATOM 649 O O . GLU A 1 87 ? -14.240 -0.531 8.167 1.00 87.69 87 GLU A O 1
ATOM 654 N N . SER A 1 88 ? -14.567 -1.223 10.284 1.00 87.88 88 SER A N 1
ATOM 655 C CA . SER A 1 88 ? -13.275 -1.895 10.405 1.00 87.88 88 SER A CA 1
ATOM 656 C C . SER A 1 88 ? -13.151 -3.068 9.431 1.00 87.88 88 SER A C 1
ATOM 658 O O . SER A 1 88 ? -12.125 -3.189 8.769 1.00 87.88 88 SER A O 1
ATOM 660 N N . GLN A 1 89 ? -14.191 -3.900 9.288 1.00 91.00 89 GLN A N 1
ATOM 661 C CA . GLN A 1 89 ? -14.205 -5.018 8.336 1.00 91.00 89 GLN A CA 1
ATOM 662 C C . GLN A 1 89 ? -14.097 -4.536 6.888 1.00 91.00 89 GLN A C 1
ATOM 664 O O . GLN A 1 89 ? -13.271 -5.048 6.138 1.00 91.00 89 GLN A O 1
ATOM 669 N N . ARG A 1 90 ? -14.853 -3.497 6.503 1.00 91.75 90 ARG A N 1
ATOM 670 C CA . ARG A 1 90 ? -14.746 -2.897 5.163 1.00 91.75 90 ARG A CA 1
ATOM 671 C C . ARG A 1 90 ? -13.325 -2.426 4.875 1.00 91.75 90 ARG A C 1
ATOM 673 O O . ARG A 1 90 ? -12.809 -2.658 3.784 1.00 91.75 90 ARG A O 1
ATOM 680 N N . LEU A 1 91 ? -12.688 -1.787 5.854 1.00 90.00 91 LEU A N 1
ATOM 681 C CA . LEU A 1 91 ? -11.327 -1.291 5.710 1.00 90.00 91 LEU A CA 1
ATOM 682 C C . LEU A 1 91 ? -10.294 -2.425 5.641 1.00 90.00 91 LEU A C 1
ATOM 684 O O . LEU A 1 91 ? -9.379 -2.354 4.823 1.00 90.00 91 LEU A O 1
ATOM 688 N N . ILE A 1 92 ? -10.470 -3.481 6.442 1.00 90.06 92 ILE A N 1
ATOM 689 C CA . ILE A 1 92 ? -9.664 -4.708 6.388 1.00 90.06 92 ILE A CA 1
ATOM 690 C C . ILE A 1 92 ? -9.743 -5.329 4.993 1.00 90.06 92 ILE A C 1
ATOM 692 O O . ILE A 1 92 ? -8.709 -5.513 4.361 1.00 90.06 92 ILE A O 1
ATOM 696 N N . THR A 1 93 ? -10.949 -5.571 4.473 1.00 92.88 93 THR A N 1
ATOM 697 C CA . THR A 1 93 ? -11.134 -6.159 3.139 1.00 92.88 93 THR A CA 1
ATOM 698 C C . THR A 1 93 ? -10.498 -5.295 2.054 1.00 92.88 93 THR A C 1
ATOM 700 O O . THR A 1 93 ? -9.826 -5.803 1.162 1.00 92.88 93 THR A O 1
ATOM 703 N N . ARG A 1 94 ? -10.659 -3.970 2.133 1.00 90.94 94 ARG A N 1
ATOM 704 C CA . ARG A 1 94 ? -10.067 -3.046 1.157 1.00 90.94 94 ARG A CA 1
ATOM 705 C C . ARG A 1 94 ? -8.538 -3.076 1.187 1.00 90.94 94 ARG A C 1
ATOM 707 O O . ARG A 1 94 ? -7.905 -3.004 0.138 1.00 90.94 94 ARG A O 1
ATOM 714 N N . ALA A 1 95 ? -7.954 -3.201 2.375 1.00 88.12 95 ALA A N 1
ATOM 715 C CA . ALA A 1 95 ? -6.515 -3.329 2.553 1.00 88.12 95 ALA A CA 1
ATOM 716 C C . ALA A 1 95 ? -5.976 -4.682 2.064 1.00 88.12 95 ALA A C 1
ATOM 718 O O . ALA A 1 95 ? -4.903 -4.721 1.466 1.00 88.12 95 ALA A O 1
ATOM 719 N N . GLU A 1 96 ? -6.722 -5.770 2.266 1.00 89.31 96 GLU A N 1
ATOM 720 C CA . GLU A 1 96 ? -6.381 -7.103 1.752 1.00 89.31 96 GLU A CA 1
ATOM 721 C C . GLU A 1 96 ? -6.409 -7.150 0.221 1.00 89.31 96 GLU A C 1
ATOM 723 O O . GLU A 1 96 ? -5.465 -7.649 -0.389 1.00 89.31 96 GLU A O 1
ATOM 728 N N . LEU A 1 97 ? -7.439 -6.567 -0.403 1.00 90.19 97 LEU A N 1
ATOM 729 C CA . LEU A 1 97 ? -7.528 -6.450 -1.862 1.00 90.19 97 LEU A CA 1
ATOM 730 C C . LEU A 1 97 ? -6.352 -5.658 -2.429 1.00 90.19 97 LEU A C 1
ATOM 732 O O . LEU A 1 97 ? -5.690 -6.096 -3.362 1.00 90.19 97 LEU A O 1
ATOM 736 N N . LEU A 1 98 ? -6.044 -4.516 -1.818 1.00 86.88 98 LEU A N 1
ATOM 737 C CA . LEU A 1 98 ? -4.918 -3.701 -2.241 1.00 86.88 98 LEU A CA 1
ATOM 738 C C . LEU A 1 98 ? -3.581 -4.443 -2.106 1.00 86.88 98 LEU A C 1
ATOM 740 O O . LEU A 1 98 ? -2.719 -4.323 -2.975 1.00 86.88 98 LEU A O 1
ATOM 744 N N . LYS A 1 99 ? -3.388 -5.188 -1.014 1.00 84.62 99 LYS A N 1
ATOM 745 C CA . LYS A 1 99 ? -2.203 -6.031 -0.834 1.00 84.62 99 LYS A CA 1
ATOM 746 C C . LYS A 1 99 ? -2.088 -7.038 -1.977 1.00 84.62 99 LYS A C 1
ATOM 748 O O . LYS A 1 99 ? -1.005 -7.194 -2.530 1.00 84.62 99 LYS A O 1
ATOM 753 N N . GLN A 1 100 ? -3.184 -7.701 -2.332 1.00 87.94 100 GLN A N 1
ATOM 754 C CA . GLN A 1 100 ? -3.196 -8.671 -3.422 1.00 87.94 100 GLN A CA 1
ATOM 755 C C . GLN A 1 100 ? -2.873 -8.009 -4.771 1.00 87.94 100 GLN A C 1
ATOM 757 O O . GLN A 1 100 ? -2.026 -8.505 -5.511 1.00 87.94 100 GLN A O 1
ATOM 762 N N . ASP A 1 101 ? -3.444 -6.837 -5.047 1.00 85.62 101 ASP A N 1
ATOM 763 C CA . ASP A 1 101 ? -3.144 -6.076 -6.261 1.00 85.62 101 ASP A CA 1
ATOM 764 C C . ASP A 1 101 ? -1.679 -5.603 -6.319 1.00 85.62 101 ASP A C 1
ATOM 766 O O . ASP A 1 101 ? -1.070 -5.577 -7.397 1.00 85.62 101 ASP A O 1
ATOM 770 N N . LEU A 1 102 ? -1.097 -5.224 -5.172 1.00 80.69 102 LEU A N 1
ATOM 771 C CA . LEU A 1 102 ? 0.325 -4.889 -5.042 1.00 80.69 102 LEU A CA 1
ATOM 772 C C . LEU A 1 102 ? 1.205 -6.107 -5.336 1.00 80.69 102 LEU A C 1
ATOM 774 O O . LEU A 1 102 ? 2.153 -5.968 -6.109 1.00 80.69 102 LEU A O 1
ATOM 778 N N . GLN A 1 103 ? 0.851 -7.287 -4.819 1.00 81.06 103 GLN A N 1
ATOM 779 C CA . GLN A 1 103 ? 1.563 -8.542 -5.084 1.00 81.06 103 GLN A CA 1
ATOM 780 C C . GLN A 1 103 ? 1.522 -8.924 -6.558 1.00 81.06 103 GLN A C 1
ATOM 782 O O . GLN A 1 103 ? 2.550 -9.267 -7.153 1.00 81.06 103 GLN A O 1
ATOM 787 N N . ASP A 1 104 ? 0.346 -8.829 -7.170 1.00 83.81 104 ASP A N 1
ATOM 788 C CA . ASP A 1 104 ? 0.165 -9.132 -8.583 1.00 83.81 104 ASP A CA 1
ATOM 789 C C . ASP A 1 104 ? 0.954 -8.151 -9.454 1.00 83.81 104 ASP A C 1
ATOM 791 O O . ASP A 1 104 ? 1.619 -8.550 -10.412 1.00 83.81 104 ASP A O 1
ATOM 795 N N . SER A 1 105 ? 0.940 -6.866 -9.098 1.00 78.12 105 SER A N 1
ATOM 796 C CA . SER A 1 105 ? 1.661 -5.828 -9.840 1.00 78.12 105 SER A CA 1
ATOM 797 C C . SER A 1 105 ? 3.172 -5.931 -9.664 1.00 78.12 105 SER A C 1
ATOM 799 O O . SER A 1 105 ? 3.894 -5.837 -10.654 1.00 78.12 105 SER A O 1
ATOM 801 N N . ALA A 1 106 ? 3.664 -6.210 -8.456 1.00 74.88 106 ALA A N 1
ATOM 802 C CA . ALA A 1 106 ? 5.076 -6.500 -8.215 1.00 74.88 106 ALA A CA 1
ATOM 803 C C . ALA A 1 106 ? 5.525 -7.726 -9.016 1.00 74.88 106 ALA A C 1
ATOM 805 O O . ALA A 1 106 ? 6.527 -7.681 -9.724 1.00 74.88 106 ALA A O 1
ATOM 806 N N . THR A 1 107 ? 4.730 -8.799 -9.002 1.00 78.12 107 THR A N 1
ATOM 807 C CA . THR A 1 107 ? 5.022 -10.019 -9.763 1.00 78.12 107 THR A CA 1
ATOM 808 C C . THR A 1 107 ? 5.067 -9.754 -11.269 1.00 78.12 107 THR A C 1
ATOM 810 O O . THR A 1 107 ? 5.935 -10.298 -11.958 1.00 78.12 107 THR A O 1
ATOM 813 N N . ARG A 1 108 ? 4.164 -8.913 -11.793 1.00 75.81 108 ARG A N 1
ATOM 814 C CA . ARG A 1 108 ? 4.177 -8.471 -13.196 1.00 75.81 108 ARG A CA 1
ATOM 815 C C . ARG A 1 108 ? 5.433 -7.663 -13.515 1.00 75.81 108 ARG A C 1
ATOM 817 O O . ARG A 1 108 ? 6.159 -8.036 -14.430 1.00 75.81 108 ARG A O 1
ATOM 824 N N . ILE A 1 109 ? 5.760 -6.647 -12.714 1.00 72.06 109 ILE A N 1
ATOM 825 C CA . ILE A 1 109 ? 6.962 -5.810 -12.888 1.00 72.06 109 ILE A CA 1
ATOM 826 C C . ILE A 1 109 ? 8.245 -6.659 -12.854 1.00 72.06 109 ILE A C 1
ATOM 828 O O . ILE A 1 109 ? 9.125 -6.493 -13.704 1.00 72.06 109 ILE A O 1
ATOM 832 N N . ALA A 1 110 ? 8.336 -7.607 -11.920 1.00 69.50 110 ALA A N 1
ATOM 833 C CA . ALA A 1 110 ? 9.481 -8.498 -11.773 1.00 69.50 110 ALA A CA 1
ATOM 834 C C . ALA A 1 110 ? 9.638 -9.462 -12.963 1.00 69.50 110 ALA A C 1
ATOM 836 O O . ALA A 1 110 ? 10.751 -9.669 -13.459 1.00 69.50 110 ALA A O 1
ATOM 837 N N . LYS A 1 111 ? 8.534 -10.052 -13.450 1.00 69.62 111 LYS A N 1
ATOM 838 C CA . LYS A 1 111 ? 8.538 -10.981 -14.598 1.00 69.62 111 LYS A CA 1
ATOM 839 C C . LYS A 1 111 ? 8.769 -10.267 -15.929 1.00 69.62 111 LYS A C 1
ATOM 841 O O . LYS A 1 111 ? 9.458 -10.803 -16.797 1.00 69.62 111 LYS A O 1
ATOM 846 N N . GLU A 1 112 ? 8.238 -9.060 -16.082 1.00 64.56 112 GLU A N 1
ATOM 847 C CA . GLU A 1 112 ? 8.266 -8.286 -17.325 1.00 64.56 112 GLU A CA 1
ATOM 848 C C . GLU A 1 112 ? 9.456 -7.327 -17.419 1.00 64.56 112 GLU A C 1
ATOM 850 O O . GLU A 1 112 ? 9.518 -6.552 -18.363 1.00 64.56 112 GLU A O 1
ATOM 855 N N . GLY A 1 113 ? 10.447 -7.402 -16.519 1.00 54.62 113 GLY A N 1
ATOM 856 C CA . GLY A 1 113 ? 11.590 -6.475 -16.391 1.00 54.62 113 GLY A CA 1
ATOM 857 C C . GLY A 1 113 ? 12.463 -6.192 -17.637 1.00 54.62 113 GLY A C 1
ATOM 858 O O . GLY A 1 113 ? 13.487 -5.519 -17.519 1.00 54.62 113 GLY A O 1
ATOM 859 N N . LYS A 1 114 ? 12.108 -6.696 -18.826 1.00 51.41 114 LYS A N 1
ATOM 860 C CA . LYS A 1 114 ? 12.611 -6.248 -20.139 1.00 51.41 114 LYS A CA 1
ATOM 861 C C . LYS A 1 114 ? 11.739 -5.176 -20.815 1.00 51.41 114 LYS A C 1
ATOM 863 O O . LYS A 1 114 ? 12.296 -4.386 -21.566 1.00 51.41 114 LYS A O 1
ATOM 868 N N . GLU A 1 115 ? 10.432 -5.153 -20.567 1.00 54.12 115 GLU A N 1
ATOM 869 C CA . GLU A 1 115 ? 9.443 -4.250 -21.171 1.00 54.12 115 GLU A CA 1
ATOM 870 C C . GLU A 1 115 ? 8.350 -3.902 -20.152 1.00 54.12 115 GLU A C 1
ATOM 872 O O . GLU A 1 115 ? 7.173 -4.197 -20.344 1.00 54.12 115 GLU A O 1
ATOM 877 N N . VAL A 1 116 ? 8.736 -3.268 -19.045 1.00 58.47 116 VAL A N 1
ATOM 878 C CA . VAL A 1 116 ? 7.759 -2.654 -18.139 1.00 58.47 116 VAL A CA 1
ATOM 879 C C . VAL A 1 116 ? 6.978 -1.612 -18.951 1.00 58.47 116 VAL A C 1
ATOM 881 O O . VAL A 1 116 ? 7.530 -0.592 -19.365 1.00 58.47 116 VAL A O 1
ATOM 884 N N . HIS A 1 117 ? 5.715 -1.909 -19.248 1.00 59.44 117 HIS A N 1
ATOM 885 C CA . HIS A 1 117 ? 4.848 -1.039 -20.037 1.00 59.44 117 HIS A CA 1
ATOM 886 C C . HIS A 1 117 ? 4.322 0.134 -19.195 1.00 59.44 117 HIS A C 1
ATOM 888 O O . HIS A 1 117 ? 4.250 0.066 -17.965 1.00 59.44 117 HIS A O 1
ATOM 894 N N . SER A 1 118 ? 3.911 1.211 -19.876 1.00 62.41 118 SER A N 1
ATOM 895 C CA . SER A 1 118 ? 3.215 2.367 -19.278 1.00 62.41 118 SER A CA 1
ATOM 896 C C . SER A 1 118 ? 2.052 1.944 -18.369 1.00 62.41 118 SER A C 1
ATOM 898 O O . SER A 1 118 ? 1.793 2.577 -17.343 1.00 62.41 118 SER A O 1
ATOM 900 N N . ASP A 1 119 ? 1.386 0.846 -18.719 1.00 69.06 119 ASP A N 1
ATOM 901 C CA . ASP A 1 119 ? 0.236 0.310 -17.995 1.00 69.06 119 ASP A CA 1
ATOM 902 C C . ASP A 1 119 ? 0.636 -0.216 -16.609 1.00 69.06 119 ASP A C 1
ATOM 904 O O . ASP A 1 119 ? 0.068 0.216 -15.608 1.00 69.06 119 ASP A O 1
ATOM 908 N N . ALA A 1 120 ? 1.709 -1.013 -16.515 1.00 71.31 120 ALA A N 1
ATOM 909 C CA . ALA A 1 120 ? 2.234 -1.507 -15.237 1.00 71.31 120 ALA A CA 1
ATOM 910 C C . ALA A 1 120 ? 2.679 -0.363 -14.308 1.00 71.31 120 ALA A C 1
ATOM 912 O O . ALA A 1 120 ? 2.540 -0.441 -13.087 1.00 71.31 120 ALA A O 1
ATOM 913 N N . MET A 1 121 ? 3.178 0.736 -14.879 1.00 66.88 121 MET A N 1
ATOM 914 C CA . MET A 1 121 ? 3.505 1.941 -14.115 1.00 66.88 121 MET A CA 1
ATOM 915 C C . MET A 1 121 ? 2.298 2.720 -13.636 1.00 66.88 121 MET A C 1
ATOM 917 O O . MET A 1 121 ? 2.311 3.269 -12.531 1.00 66.88 121 MET A O 1
ATOM 921 N N . THR A 1 122 ? 1.272 2.790 -14.472 1.00 75.31 122 THR A N 1
ATOM 922 C CA . THR A 1 122 ? 0.023 3.464 -14.136 1.00 75.31 122 THR A CA 1
ATOM 923 C C . THR A 1 122 ? -0.680 2.711 -13.011 1.00 75.31 122 THR A C 1
ATOM 925 O O . THR A 1 122 ? -1.096 3.338 -12.034 1.00 75.31 122 THR A O 1
ATOM 928 N N . ASP A 1 123 ? -0.679 1.379 -13.069 1.00 76.38 123 ASP A N 1
ATOM 929 C CA . ASP A 1 123 ? -1.162 0.513 -11.996 1.00 76.38 123 ASP A CA 1
ATOM 930 C C . ASP A 1 123 ? -0.335 0.659 -10.721 1.00 76.38 123 ASP A C 1
ATOM 932 O O . ASP A 1 123 ? -0.900 0.909 -9.658 1.00 76.38 123 ASP A O 1
ATOM 936 N N . ALA A 1 124 ? 0.998 0.615 -10.805 1.00 74.69 124 ALA A N 1
ATOM 937 C CA . ALA A 1 124 ? 1.855 0.819 -9.637 1.00 74.69 124 ALA A CA 1
ATOM 938 C C . ALA A 1 124 ? 1.587 2.176 -8.963 1.00 74.69 124 ALA A C 1
ATOM 940 O O . ALA A 1 124 ? 1.433 2.256 -7.745 1.00 74.69 124 ALA A O 1
ATOM 941 N N . LYS A 1 125 ? 1.472 3.255 -9.747 1.00 75.19 125 LYS A N 1
ATOM 942 C CA . LYS A 1 125 ? 1.164 4.595 -9.228 1.00 75.19 125 LYS A CA 1
ATOM 943 C C . LYS A 1 125 ? -0.216 4.650 -8.571 1.00 75.19 125 LYS A C 1
ATOM 945 O O . LYS A 1 125 ? -0.361 5.273 -7.518 1.00 75.19 125 LYS A O 1
ATOM 950 N N . ARG A 1 126 ? -1.222 4.017 -9.180 1.00 82.56 126 ARG A N 1
ATOM 951 C CA . ARG A 1 126 ? -2.578 3.921 -8.630 1.00 82.56 126 ARG A CA 1
ATOM 952 C C . ARG A 1 126 ? -2.571 3.181 -7.291 1.00 82.56 126 ARG A C 1
ATOM 954 O O . ARG A 1 126 ? -3.032 3.739 -6.297 1.00 82.56 126 ARG A O 1
ATOM 961 N N . LEU A 1 127 ? -1.971 1.993 -7.247 1.00 80.81 127 LEU A N 1
ATOM 962 C CA . LEU A 1 127 ? -1.902 1.146 -6.055 1.00 80.81 127 LEU A CA 1
ATOM 963 C C . LEU A 1 127 ? -1.120 1.794 -4.915 1.00 80.81 127 LEU A C 1
ATOM 965 O O . LEU A 1 127 ? -1.513 1.687 -3.758 1.00 80.81 127 LEU A O 1
ATOM 969 N N . LEU A 1 128 ? -0.055 2.537 -5.212 1.00 74.94 128 LEU A N 1
ATOM 970 C CA . LEU A 1 128 ? 0.654 3.301 -4.186 1.00 74.94 128 LEU A CA 1
ATOM 971 C C . LEU A 1 128 ? -0.200 4.412 -3.576 1.00 74.94 128 LEU A C 1
ATOM 973 O O . LEU A 1 128 ? -0.188 4.603 -2.358 1.00 74.94 128 LEU A O 1
ATOM 977 N N . ASN A 1 129 ? -0.930 5.157 -4.408 1.00 78.75 129 ASN A N 1
ATOM 978 C CA 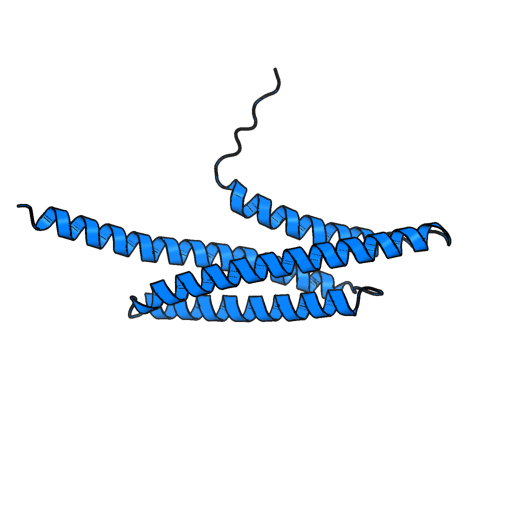. ASN A 1 129 ? -1.802 6.222 -3.921 1.00 78.75 129 ASN A CA 1
ATOM 979 C C . ASN A 1 129 ? -2.925 5.638 -3.058 1.00 78.75 129 ASN A C 1
ATOM 981 O O . ASN A 1 129 ? -3.137 6.109 -1.937 1.00 78.75 129 ASN A O 1
ATOM 985 N N . GLU A 1 130 ? -3.578 4.576 -3.534 1.00 84.00 130 GLU A N 1
ATOM 986 C CA . GLU A 1 130 ? -4.590 3.841 -2.771 1.00 84.00 130 GLU A CA 1
ATOM 987 C C . GLU A 1 130 ? -4.004 3.276 -1.470 1.00 84.00 130 GLU A C 1
ATOM 989 O O . GLU A 1 130 ? -4.595 3.453 -0.407 1.00 84.00 130 GLU A O 1
ATOM 994 N N . GLY A 1 131 ? -2.794 2.718 -1.502 1.00 80.06 131 GLY A N 1
ATOM 995 C CA . GLY A 1 131 ? -2.108 2.214 -0.314 1.00 80.06 131 GLY A CA 1
ATOM 996 C C . GLY A 1 131 ? -1.769 3.255 0.718 1.00 80.06 131 GLY A C 1
ATOM 997 O O . GLY A 1 131 ? -1.979 3.015 1.903 1.00 80.06 131 GLY A O 1
ATOM 998 N N . SER A 1 132 ? -1.338 4.441 0.304 1.00 79.31 132 SER A N 1
ATOM 999 C CA . SER A 1 132 ? -1.108 5.536 1.245 1.00 79.31 132 SER A CA 1
ATOM 1000 C C . SER A 1 132 ? -2.401 5.981 1.940 1.00 79.31 132 SER A C 1
ATOM 1002 O O . SER A 1 132 ? -2.392 6.274 3.142 1.00 79.31 132 SER A O 1
ATOM 1004 N N . ALA A 1 133 ? -3.520 5.982 1.209 1.00 84.25 133 ALA A N 1
ATOM 1005 C CA . ALA A 1 133 ? -4.827 6.332 1.740 1.00 84.25 133 ALA A CA 1
ATOM 1006 C C . ALA A 1 133 ? -5.325 5.256 2.713 1.00 84.25 133 ALA A C 1
ATOM 1008 O O . ALA A 1 133 ? -5.626 5.580 3.862 1.00 84.25 133 ALA A O 1
ATOM 1009 N N . VAL A 1 134 ? -5.308 3.984 2.299 1.00 84.81 134 VAL A N 1
ATOM 1010 C CA . VAL A 1 134 ? -5.736 2.854 3.134 1.00 84.81 134 VAL A CA 1
ATOM 1011 C C . VAL A 1 134 ? -4.860 2.724 4.379 1.00 84.81 134 VAL A C 1
ATOM 1013 O O . VAL A 1 134 ? -5.390 2.571 5.472 1.00 84.81 134 VAL A O 1
ATOM 1016 N N . LEU A 1 135 ? -3.536 2.868 4.277 1.00 79.44 135 LEU A N 1
ATOM 1017 C CA . LEU A 1 135 ? -2.636 2.850 5.438 1.00 79.44 135 LEU A CA 1
ATOM 1018 C C . LEU A 1 135 ? -2.941 3.969 6.438 1.00 79.44 135 LEU A C 1
ATOM 1020 O O . LEU A 1 135 ? -2.934 3.742 7.651 1.00 79.44 135 LEU A O 1
ATOM 1024 N N . SER A 1 136 ? -3.207 5.176 5.935 1.00 81.88 136 SER A N 1
ATOM 1025 C CA . SER A 1 136 ? -3.567 6.325 6.772 1.00 81.88 136 SER A CA 1
ATOM 1026 C C . SER A 1 136 ? -4.903 6.101 7.476 1.00 81.88 136 SER A C 1
ATOM 1028 O O . SER A 1 136 ? -5.067 6.476 8.638 1.00 81.88 136 SER A O 1
ATOM 1030 N N . GLU A 1 137 ? -5.856 5.487 6.781 1.00 84.38 137 GLU A N 1
ATOM 1031 C CA . GLU A 1 137 ? -7.169 5.149 7.314 1.00 84.38 137 GLU A CA 1
ATOM 1032 C C . GLU A 1 137 ? -7.066 4.023 8.352 1.00 84.38 137 GLU A C 1
ATOM 1034 O O . GLU A 1 137 ? -7.549 4.196 9.469 1.00 84.38 137 GLU A O 1
ATOM 1039 N N . LEU A 1 138 ? -6.308 2.956 8.066 1.00 82.19 138 LEU A N 1
ATOM 1040 C CA . LEU A 1 138 ? -5.991 1.875 9.009 1.00 82.19 138 LEU A CA 1
ATOM 1041 C C . LEU A 1 138 ? -5.377 2.432 10.294 1.00 82.19 138 LEU A C 1
ATOM 1043 O O . LEU A 1 138 ? -5.784 2.059 11.394 1.00 82.19 138 LEU A O 1
ATOM 1047 N N . GLU A 1 139 ? -4.423 3.359 10.178 1.00 80.81 139 GLU A N 1
ATOM 1048 C CA . GLU A 1 139 ? -3.791 3.986 11.339 1.00 80.81 139 GLU A CA 1
ATOM 1049 C C . GLU A 1 139 ? -4.777 4.814 12.161 1.00 80.81 139 GLU A C 1
ATOM 1051 O O . GLU A 1 139 ? -4.781 4.732 13.389 1.00 80.81 139 GLU A O 1
ATOM 1056 N N . ARG A 1 140 ? -5.608 5.624 11.498 1.00 85.69 140 ARG A N 1
ATOM 1057 C CA . ARG A 1 140 ? -6.589 6.485 12.168 1.00 85.69 140 ARG A CA 1
ATOM 1058 C C . ARG A 1 140 ? -7.655 5.662 12.868 1.00 85.69 140 ARG A C 1
ATOM 1060 O O . ARG A 1 140 ? -7.947 5.946 14.027 1.00 85.69 140 ARG A O 1
ATOM 1067 N N . THR A 1 141 ? -8.208 4.660 12.195 1.00 86.06 141 THR A N 1
ATOM 1068 C CA . THR A 1 141 ? -9.245 3.788 12.748 1.00 86.06 141 THR A CA 1
ATOM 1069 C C . THR A 1 141 ? -8.686 2.985 13.915 1.00 86.06 141 THR A C 1
ATOM 1071 O O . THR A 1 141 ? -9.247 3.042 15.006 1.00 86.06 141 THR A O 1
ATOM 1074 N N . THR A 1 142 ? -7.500 2.385 13.766 1.00 84.00 142 THR A N 1
ATOM 1075 C CA . THR A 1 142 ? -6.823 1.685 14.873 1.00 84.00 142 THR A CA 1
ATOM 1076 C C . THR A 1 142 ? -6.556 2.622 16.058 1.00 84.00 142 THR A C 1
ATOM 1078 O O . THR A 1 142 ? -6.882 2.285 17.195 1.00 84.00 142 THR A O 1
ATOM 1081 N N . LYS A 1 143 ? -6.026 3.835 15.826 1.00 86.06 143 LYS A N 1
ATOM 1082 C CA . LYS A 1 143 ? -5.797 4.831 16.892 1.00 86.06 143 LYS A CA 1
ATOM 1083 C C . LYS A 1 143 ? -7.087 5.270 17.577 1.00 86.06 143 LYS A C 1
ATOM 1085 O O . LYS A 1 143 ? -7.076 5.447 18.792 1.00 86.06 143 LYS A O 1
ATOM 1090 N N . LYS A 1 144 ? -8.176 5.461 16.826 1.00 85.25 144 LYS A N 1
ATOM 1091 C CA . LYS A 1 144 ? -9.489 5.789 17.392 1.00 85.25 144 LYS A CA 1
ATOM 1092 C C . LYS A 1 144 ? -9.966 4.663 18.300 1.00 85.25 144 LYS A C 1
ATOM 1094 O O . LYS A 1 144 ? -10.252 4.939 19.454 1.00 85.25 144 LYS A O 1
ATOM 1099 N N . ILE A 1 145 ? -9.961 3.418 17.826 1.00 82.44 145 ILE A N 1
ATOM 1100 C CA . ILE A 1 145 ? -10.436 2.258 18.595 1.00 82.44 145 ILE A CA 1
ATOM 1101 C C . ILE A 1 145 ? -9.626 2.080 19.884 1.00 82.44 145 ILE A C 1
ATOM 1103 O O . ILE A 1 145 ? -10.189 2.060 20.978 1.00 82.44 145 ILE A O 1
ATOM 1107 N N . VAL A 1 146 ? -8.295 2.041 19.771 1.00 81.06 146 VAL A N 1
ATOM 1108 C CA . VAL A 1 146 ? -7.396 1.876 20.924 1.00 81.06 146 VAL A CA 1
ATOM 1109 C C . VAL A 1 146 ? -7.484 3.076 21.877 1.00 81.06 146 VAL A C 1
ATOM 1111 O O . VAL A 1 146 ? -7.474 2.908 23.097 1.00 81.06 146 VAL A O 1
ATOM 1114 N N . GLY A 1 147 ? -7.611 4.297 21.350 1.00 78.31 147 GLY A N 1
ATOM 1115 C CA . GLY A 1 147 ? -7.799 5.510 22.150 1.00 78.31 147 GLY A CA 1
ATOM 1116 C C . GLY A 1 147 ? -9.129 5.523 22.909 1.00 78.31 147 GLY A C 1
ATOM 1117 O O . GLY A 1 147 ? -9.161 5.875 24.088 1.00 78.31 147 GLY A O 1
ATOM 1118 N N . SER A 1 148 ? -10.216 5.086 22.269 1.00 71.00 148 SER A N 1
ATOM 1119 C CA . SER A 1 148 ? -11.532 4.927 22.892 1.00 71.00 148 SER A CA 1
ATOM 1120 C C . SER A 1 148 ? -11.518 3.872 23.999 1.00 71.00 148 SER A C 1
ATOM 1122 O O . SER A 1 148 ? -12.091 4.112 25.062 1.00 71.00 148 SER A O 1
ATOM 1124 N N . ALA A 1 149 ? -10.830 2.745 23.789 1.00 70.25 149 ALA A N 1
ATOM 1125 C CA . ALA A 1 149 ? -10.653 1.712 24.808 1.00 70.25 149 ALA A CA 1
ATOM 1126 C C . ALA A 1 149 ? -9.851 2.234 26.016 1.00 70.25 149 ALA A C 1
ATOM 1128 O O . ALA A 1 149 ? -10.267 2.066 27.163 1.00 70.25 149 ALA A O 1
ATOM 1129 N N . LYS A 1 150 ? -8.747 2.957 25.772 1.00 69.19 150 LYS A N 1
ATOM 1130 C CA . LYS A 1 150 ? -7.903 3.529 26.834 1.00 69.19 150 LYS A CA 1
ATOM 1131 C C . LYS A 1 150 ? -8.624 4.592 27.669 1.00 69.19 150 LYS A C 1
ATOM 1133 O O . LYS A 1 150 ? -8.468 4.607 28.891 1.00 69.19 150 LYS A O 1
ATOM 1138 N N . ASN A 1 151 ? -9.408 5.468 27.041 1.00 63.84 151 ASN A N 1
ATOM 1139 C CA . ASN A 1 151 ? -10.172 6.489 27.764 1.00 63.84 151 ASN A CA 1
ATOM 1140 C C . ASN A 1 151 ? -11.294 5.863 28.603 1.00 63.84 151 ASN A C 1
ATOM 1142 O O . ASN A 1 151 ? -11.402 6.190 29.780 1.00 63.84 151 ASN A O 1
ATOM 1146 N N . LYS A 1 152 ? -12.038 4.885 28.061 1.00 61.12 152 LYS A N 1
ATOM 1147 C CA . LYS A 1 152 ? -13.054 4.147 28.835 1.00 61.12 152 LYS A CA 1
ATOM 1148 C C . LYS A 1 152 ? -12.463 3.435 30.055 1.00 61.12 152 LYS A C 1
ATOM 1150 O O . LYS A 1 152 ? -13.040 3.519 31.134 1.00 61.12 152 LYS A O 1
ATOM 1155 N N . ALA A 1 153 ? -11.303 2.790 29.907 1.00 60.97 153 ALA A N 1
ATOM 1156 C CA . ALA A 1 153 ? -10.609 2.170 31.035 1.00 60.97 153 ALA A CA 1
ATOM 1157 C C . ALA A 1 153 ? -10.190 3.215 32.087 1.00 60.97 153 ALA A C 1
ATOM 1159 O O . ALA A 1 153 ? -10.404 3.018 33.279 1.00 60.97 153 ALA A O 1
ATOM 1160 N N . SER A 1 154 ? -9.651 4.359 31.654 1.00 58.94 154 SER A N 1
ATOM 1161 C CA . SER A 1 154 ? -9.179 5.427 32.552 1.00 58.94 154 SER A CA 1
ATOM 1162 C C . SER A 1 154 ? -10.313 6.113 33.330 1.00 58.94 154 SER A C 1
ATOM 1164 O O . SER A 1 154 ? -10.118 6.498 34.484 1.00 58.94 154 SER A O 1
ATOM 1166 N N . ASP A 1 155 ? -11.494 6.247 32.725 1.00 57.75 155 ASP A N 1
ATOM 1167 C CA . ASP A 1 155 ? -12.678 6.828 33.369 1.00 57.75 155 ASP A CA 1
ATOM 1168 C C . ASP A 1 155 ? -13.338 5.857 34.363 1.00 57.75 155 ASP A C 1
ATOM 1170 O O . ASP A 1 155 ? -13.864 6.293 35.389 1.00 57.75 155 ASP A O 1
ATOM 1174 N N . GLN A 1 156 ? -13.259 4.541 34.123 1.00 54.56 156 GLN A N 1
ATOM 1175 C CA . GLN A 1 156 ? -13.728 3.536 35.086 1.00 54.56 156 GLN A CA 1
ATOM 1176 C C . GLN A 1 156 ? -12.874 3.490 36.359 1.00 54.56 156 GLN A C 1
ATOM 1178 O O . GLN A 1 156 ? -13.434 3.377 37.447 1.00 54.56 156 GLN A O 1
ATOM 1183 N N . PHE A 1 157 ? -11.549 3.646 36.260 1.00 53.28 157 PHE A N 1
ATOM 1184 C CA . PHE A 1 157 ? -10.687 3.683 37.449 1.00 53.28 157 PHE A CA 1
ATOM 1185 C C . PHE A 1 157 ? -10.919 4.933 38.312 1.00 53.28 157 PHE A C 1
ATOM 1187 O O . PHE A 1 157 ? -10.947 4.831 39.532 1.00 53.28 157 PHE A O 1
ATOM 1194 N N . LYS A 1 158 ? -11.173 6.105 37.713 1.00 55.81 158 LYS A N 1
ATOM 1195 C CA . LYS A 1 158 ? -11.411 7.348 38.477 1.00 55.81 158 LYS A CA 1
ATOM 1196 C C . LYS A 1 158 ? -12.752 7.400 39.214 1.00 55.81 158 LYS A C 1
ATOM 1198 O O . LYS A 1 158 ? -12.877 8.169 40.164 1.00 55.81 158 LYS A O 1
ATOM 1203 N N . ASN A 1 159 ? -13.747 6.630 38.777 1.00 54.53 159 ASN A N 1
ATOM 1204 C CA . ASN A 1 159 ? -15.068 6.595 39.412 1.00 54.53 159 ASN A CA 1
ATOM 1205 C C . ASN A 1 159 ? -15.187 5.549 40.531 1.00 54.53 159 ASN A C 1
ATOM 1207 O O . ASN A 1 159 ? -16.160 5.603 41.272 1.00 54.53 159 ASN A O 1
ATOM 1211 N N . ASN A 1 160 ? -14.223 4.631 40.673 1.00 54.28 160 ASN A N 1
ATOM 1212 C CA . ASN A 1 160 ? -14.226 3.608 41.728 1.00 54.28 160 ASN A CA 1
ATOM 1213 C C . ASN A 1 160 ? -13.378 3.989 42.964 1.00 54.28 160 ASN A C 1
ATOM 1215 O O . ASN A 1 160 ? -13.379 3.255 43.944 1.00 54.28 160 ASN A O 1
ATOM 1219 N N . ASP A 1 161 ? -12.675 5.127 42.921 1.00 52.28 161 ASP A N 1
ATOM 1220 C CA . ASP A 1 161 ? -11.896 5.701 44.036 1.00 52.28 161 ASP A CA 1
ATOM 1221 C C . ASP A 1 161 ? -12.642 6.856 44.761 1.00 52.28 161 ASP A C 1
ATOM 1223 O O . ASP A 1 161 ? -12.016 7.684 45.427 1.00 52.28 161 ASP A O 1
ATOM 1227 N N . ARG A 1 162 ? -13.974 6.960 44.620 1.00 48.25 162 ARG A N 1
ATOM 1228 C CA . ARG A 1 162 ? -14.821 7.948 45.320 1.00 48.25 162 ARG A CA 1
ATOM 1229 C C . ARG A 1 162 ? -15.886 7.299 46.186 1.00 48.25 162 ARG A C 1
ATOM 1231 O O . ARG A 1 162 ? -16.521 6.341 45.699 1.00 48.25 162 ARG A O 1
#